Protein AF-A0A436BYZ2-F1 (afdb_monomer)

Foldseek 3Di:
DDDDDDFDLPCLLVVLVVVCVVVVNDPVRSVVCSVVSSVVVRVVVVVVVVVVVVVVVVPPPDDPPDD

Radius of gyration: 18.73 Å; Cα contacts (8 Å, |Δi|>4): 25; chains: 1; bounding box: 51×21×49 Å

pLDDT: mean 90.08, std 10.72, range [57.91, 97.56]

Mean predicted aligned error: 6.87 Å

Secondary structure (DSSP, 8-state):
---------TTHHHHHHHHHHHTT--HHHHHTTHHHHHHHHHHHHHHHHHHHHHHHHTTSPPPP---

Solvent-accessible surface area (backbone atoms only — not comparable to full-atom values): 4141 Å² total; per-residue (Å²): 140,77,94,81,82,90,78,87,58,79,65,22,62,59,53,24,50,50,52,39,50,76,70,69,46,49,73,75,58,36,74,77,41,39,67,65,40,17,51,49,46,44,51,48,56,52,51,53,49,54,51,52,54,55,53,57,66,68,67,57,74,78,74,79,78,83,126

Structure (mmCIF, N/CA/C/O backbone):
data_AF-A0A436BYZ2-F1
#
_entry.id   AF-A0A436BYZ2-F1
#
loop_
_atom_site.group_PDB
_atom_site.id
_atom_site.type_symbol
_atom_site.label_atom_id
_atom_site.label_alt_id
_atom_site.label_comp_id
_atom_site.label_asym_id
_atom_site.label_entity_id
_atom_site.label_seq_id
_atom_site.pdbx_PDB_ins_code
_atom_site.Cartn_x
_atom_site.Cartn_y
_atom_site.Cartn_z
_atom_site.occupancy
_atom_site.B_iso_or_equiv
_atom_site.auth_seq_id
_atom_site.auth_comp_id
_atom_site.auth_asym_id
_atom_site.auth_atom_id
_atom_site.pdbx_PDB_model_num
ATOM 1 N N . ASP A 1 1 ? -1.199 13.604 -24.240 1.00 86.25 1 ASP A N 1
ATOM 2 C CA . ASP A 1 1 ? -1.175 12.209 -23.778 1.00 86.25 1 ASP A CA 1
ATOM 3 C C . ASP A 1 1 ? -0.196 12.035 -22.648 1.00 86.25 1 ASP A C 1
ATOM 5 O O . ASP A 1 1 ? 0.875 12.631 -22.691 1.00 86.25 1 ASP A O 1
ATOM 9 N N . LEU A 1 2 ? -0.584 11.251 -21.645 1.00 92.50 2 LEU A N 1
ATOM 10 C CA . LEU A 1 2 ? 0.298 10.841 -20.559 1.00 92.50 2 LEU A CA 1
ATOM 11 C C . LEU A 1 2 ? 0.610 9.348 -20.740 1.00 92.50 2 LEU A C 1
ATOM 13 O O . LEU A 1 2 ? -0.323 8.580 -20.988 1.00 92.50 2 LEU A O 1
ATOM 17 N N . PRO A 1 3 ? 1.879 8.918 -20.642 1.00 91.12 3 PRO A N 1
ATOM 18 C CA . PRO A 1 3 ? 2.203 7.499 -20.702 1.00 91.12 3 PRO A CA 1
ATOM 19 C C . PRO A 1 3 ? 1.534 6.756 -19.540 1.00 91.12 3 PRO A C 1
ATOM 21 O O . PRO A 1 3 ? 1.555 7.222 -18.401 1.00 91.12 3 PRO A O 1
ATOM 24 N N . PHE A 1 4 ? 0.960 5.591 -19.832 1.00 92.25 4 PHE A N 1
ATOM 25 C CA . PHE A 1 4 ? 0.372 4.701 -18.837 1.00 92.25 4 PHE A CA 1
ATOM 26 C C . PHE A 1 4 ? 0.895 3.279 -19.026 1.00 92.25 4 PHE A C 1
ATOM 28 O O . PHE A 1 4 ? 1.295 2.879 -20.119 1.00 92.25 4 PHE A O 1
ATOM 35 N N . VAL A 1 5 ? 0.889 2.519 -17.937 1.00 91.06 5 VAL A N 1
ATOM 36 C CA . VAL A 1 5 ? 1.265 1.105 -17.910 1.00 91.06 5 VAL A CA 1
ATOM 37 C C . VAL A 1 5 ? 0.203 0.329 -17.148 1.00 91.06 5 VAL A C 1
ATOM 39 O O . VAL A 1 5 ? -0.453 0.873 -16.260 1.00 91.06 5 VAL A O 1
ATOM 42 N N . LEU A 1 6 ? 0.030 -0.943 -17.496 1.00 93.62 6 LEU A N 1
ATOM 43 C CA . LEU A 1 6 ? -0.822 -1.853 -16.740 1.00 93.62 6 LEU A CA 1
ATOM 44 C C . LEU A 1 6 ? 0.008 -2.539 -15.657 1.00 93.62 6 LEU A C 1
ATOM 46 O O . LEU A 1 6 ? 1.144 -2.947 -15.901 1.00 93.62 6 LEU A O 1
ATOM 50 N N . TRP A 1 7 ? -0.575 -2.666 -14.471 1.00 94.38 7 TRP A N 1
ATOM 51 C CA . TRP A 1 7 ? 0.049 -3.283 -13.308 1.00 94.38 7 TRP A CA 1
ATOM 52 C C . TRP A 1 7 ? -0.927 -4.254 -12.641 1.00 94.38 7 TRP A C 1
ATOM 54 O O . TRP A 1 7 ? -2.127 -3.988 -12.604 1.00 94.38 7 TRP A O 1
ATOM 64 N N . ASP A 1 8 ? -0.423 -5.372 -12.118 1.00 94.25 8 ASP A N 1
ATOM 65 C CA . ASP A 1 8 ? -1.226 -6.317 -11.338 1.00 94.25 8 ASP A CA 1
ATOM 66 C C . ASP A 1 8 ? -1.281 -5.866 -9.870 1.00 94.25 8 ASP A 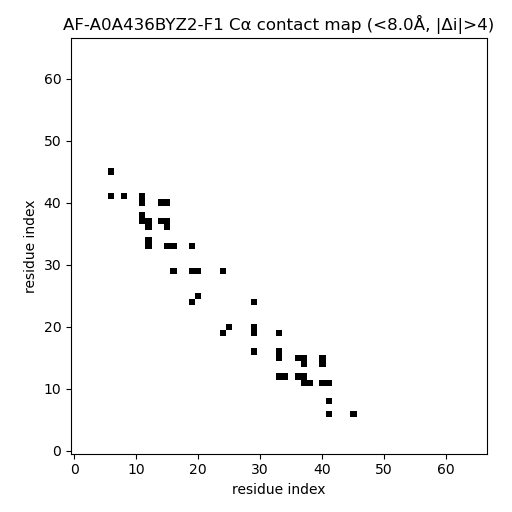C 1
ATOM 68 O O . ASP A 1 8 ? -0.277 -5.877 -9.160 1.00 94.25 8 ASP A O 1
ATOM 72 N N . GLU A 1 9 ? -2.460 -5.442 -9.415 1.00 92.00 9 GLU A N 1
ATOM 73 C CA . GLU A 1 9 ? -2.682 -4.911 -8.064 1.00 92.00 9 GLU A CA 1
ATOM 74 C C . GLU A 1 9 ? -2.990 -5.975 -6.999 1.00 92.00 9 GLU A C 1
ATOM 76 O O . GLU A 1 9 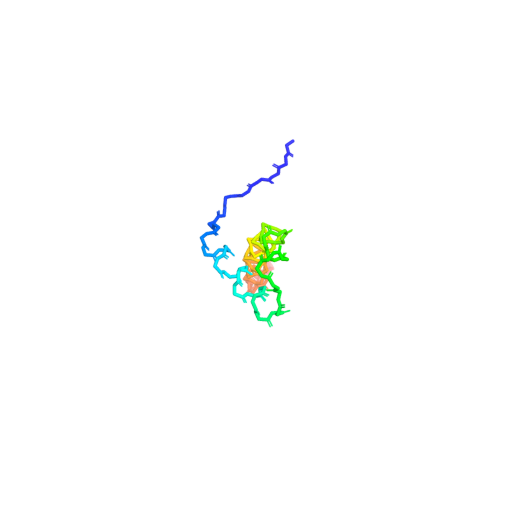? -3.277 -5.633 -5.844 1.00 92.00 9 GLU A O 1
ATOM 81 N N . ARG A 1 10 ? -2.987 -7.264 -7.362 1.00 94.25 10 ARG A N 1
ATOM 82 C CA . ARG A 1 10 ? -3.377 -8.351 -6.453 1.00 94.25 10 ARG A CA 1
ATOM 83 C C . ARG A 1 10 ? -2.624 -8.290 -5.123 1.00 94.25 10 ARG A C 1
ATOM 85 O O . ARG A 1 10 ? -1.456 -7.928 -5.047 1.00 94.25 10 ARG A O 1
ATOM 92 N N . LEU A 1 11 ? -3.318 -8.702 -4.060 1.00 93.19 11 LEU A N 1
ATOM 93 C CA . LEU A 1 11 ? -2.840 -8.733 -2.669 1.00 93.19 11 LEU A CA 1
ATOM 94 C C . LEU A 1 11 ? -2.559 -7.363 -2.020 1.00 93.19 11 LEU A C 1
ATOM 96 O O . LEU A 1 11 ? -2.328 -7.335 -0.811 1.00 93.19 11 LEU A O 1
ATOM 100 N N . SER A 1 12 ? -2.658 -6.239 -2.740 1.00 94.44 12 SER A N 1
ATOM 101 C CA . SER A 1 12 ? -2.455 -4.886 -2.187 1.00 94.44 12 SER A CA 1
ATOM 102 C C . SER A 1 12 ? -3.352 -4.586 -0.979 1.00 94.44 12 SER A C 1
ATOM 104 O O . SER A 1 12 ? -2.871 -4.087 0.037 1.00 94.44 12 SER A O 1
ATOM 106 N N . THR A 1 13 ? -4.630 -4.975 -1.021 1.00 95.06 13 THR A N 1
ATOM 107 C CA . THR A 1 13 ? -5.563 -4.827 0.111 1.00 95.06 13 THR A CA 1
ATOM 108 C C . THR A 1 13 ? -5.155 -5.670 1.320 1.00 95.06 13 THR A C 1
ATOM 110 O O . THR A 1 13 ? -5.275 -5.221 2.458 1.00 95.06 13 THR A O 1
ATOM 113 N N . VAL A 1 14 ? -4.652 -6.889 1.093 1.00 96.50 14 VAL A N 1
ATOM 114 C CA . VAL A 1 14 ? -4.209 -7.785 2.175 1.00 96.50 14 VAL A CA 1
ATOM 115 C C . VAL A 1 14 ? -2.943 -7.236 2.831 1.00 96.50 14 VAL A C 1
ATOM 117 O O . VAL A 1 14 ? -2.843 -7.246 4.056 1.00 96.50 14 VAL A O 1
ATOM 120 N N . ALA A 1 15 ? -1.999 -6.728 2.036 1.00 95.88 15 ALA A N 1
ATOM 121 C CA . ALA A 1 15 ? -0.798 -6.069 2.539 1.00 95.88 15 ALA A CA 1
ATOM 122 C C . ALA A 1 15 ? -1.151 -4.803 3.338 1.00 95.88 15 ALA A C 1
ATOM 124 O O . ALA A 1 15 ? -0.715 -4.658 4.477 1.00 95.88 15 ALA A O 1
ATOM 125 N N . ALA A 1 16 ? -2.030 -3.953 2.797 1.00 96.94 16 ALA A N 1
ATOM 126 C CA . ALA A 1 16 ? -2.516 -2.747 3.462 1.00 96.94 16 ALA A CA 1
ATOM 127 C C . ALA A 1 16 ? -3.182 -3.037 4.814 1.00 96.94 16 ALA A C 1
ATOM 129 O O . ALA A 1 16 ? -2.845 -2.403 5.814 1.00 96.94 16 ALA A O 1
ATOM 130 N N . GLU A 1 17 ? -4.097 -4.010 4.875 1.00 96.50 17 GLU A N 1
ATOM 131 C CA . GLU A 1 17 ? -4.774 -4.375 6.126 1.00 96.50 17 GLU A CA 1
ATOM 132 C C . GLU A 1 17 ? -3.778 -4.914 7.164 1.00 96.50 17 GLU A C 1
ATOM 134 O O . GLU A 1 17 ? -3.857 -4.527 8.330 1.00 96.50 17 GLU A O 1
ATOM 139 N N . ARG A 1 18 ? -2.810 -5.752 6.757 1.00 97.06 18 ARG A N 1
ATOM 140 C CA . ARG A 1 18 ? -1.769 -6.282 7.661 1.00 97.06 18 ARG A CA 1
ATOM 141 C C . ARG A 1 18 ? -0.894 -5.168 8.223 1.00 97.06 18 ARG A C 1
ATOM 143 O O . ARG A 1 18 ? -0.772 -5.077 9.439 1.00 97.06 18 ARG A O 1
ATOM 150 N N . THR A 1 19 ? -0.386 -4.274 7.379 1.00 96.88 19 THR A N 1
ATOM 151 C CA . THR A 1 19 ? 0.428 -3.134 7.823 1.00 96.88 19 THR A CA 1
ATOM 152 C C . THR A 1 19 ? -0.343 -2.220 8.769 1.00 96.88 19 THR A C 1
ATOM 154 O O . THR A 1 19 ? 0.173 -1.818 9.805 1.00 96.88 19 THR A O 1
ATOM 157 N N . LEU A 1 20 ? -1.609 -1.917 8.477 1.00 96.88 20 LEU A N 1
ATOM 158 C CA . LEU A 1 20 ? -2.415 -1.080 9.365 1.00 96.88 20 LEU A CA 1
ATOM 159 C C . LEU A 1 20 ? -2.719 -1.769 10.708 1.00 96.88 20 LEU A C 1
ATOM 161 O O . LEU A 1 20 ? -2.815 -1.090 11.731 1.00 96.88 20 LEU A O 1
ATOM 165 N N . ILE A 1 21 ? -2.872 -3.097 10.728 1.00 97.31 21 ILE A N 1
ATOM 166 C CA . ILE A 1 21 ? -2.970 -3.873 11.973 1.00 97.31 21 ILE A CA 1
ATOM 167 C C . ILE A 1 21 ? -1.655 -3.801 12.757 1.00 97.31 21 ILE A C 1
ATOM 169 O O . ILE A 1 21 ? -1.699 -3.537 13.952 1.00 97.31 21 ILE A O 1
ATOM 173 N N . GLU A 1 22 ? -0.512 -3.990 12.097 1.00 97.56 22 GLU A N 1
ATOM 174 C CA . GLU A 1 22 ? 0.828 -3.912 12.705 1.00 97.56 22 GLU A CA 1
ATOM 175 C C . GLU A 1 22 ? 1.132 -2.524 13.289 1.00 97.56 22 GLU A C 1
ATOM 177 O O . GLU A 1 22 ? 1.875 -2.407 14.257 1.00 97.56 22 GLU A O 1
ATOM 182 N N . MET A 1 23 ? 0.520 -1.471 12.741 1.00 97.12 23 MET A N 1
ATOM 183 C CA . MET A 1 23 ? 0.597 -0.101 13.260 1.00 97.12 23 MET A CA 1
ATOM 184 C C . MET A 1 23 ? -0.431 0.201 14.373 1.00 97.12 23 MET A C 1
ATOM 186 O O . MET A 1 23 ? -0.628 1.368 14.716 1.00 97.12 23 MET A O 1
ATOM 190 N N . ASP A 1 24 ? -1.130 -0.807 14.905 1.00 96.75 24 ASP A N 1
ATOM 191 C CA . ASP A 1 24 ? -2.164 -0.687 15.948 1.00 96.75 24 ASP A CA 1
ATOM 192 C C . ASP A 1 24 ? -3.362 0.208 15.570 1.00 96.75 24 ASP A C 1
ATOM 194 O O . ASP A 1 24 ? -4.022 0.840 16.409 1.00 96.75 24 ASP A O 1
ATOM 198 N N . PHE A 1 25 ? -3.722 0.264 14.284 1.00 97.12 25 PHE A N 1
ATOM 199 C CA . PHE A 1 25 ? -4.914 1.006 13.881 1.00 97.12 25 PHE A CA 1
ATOM 200 C C . PHE A 1 25 ? -6.162 0.220 14.272 1.00 97.12 25 PHE A C 1
ATOM 202 O O . PHE A 1 25 ? -6.369 -0.919 13.854 1.00 97.12 25 PHE A O 1
ATOM 209 N N . SER A 1 26 ? -7.070 0.861 15.010 1.00 97.00 26 SER A N 1
ATOM 210 C CA . SER A 1 26 ? -8.392 0.290 15.275 1.00 97.00 26 SER A CA 1
ATOM 211 C C . SER A 1 26 ? -9.167 0.064 13.971 1.00 97.00 26 SER A C 1
ATOM 213 O O . SER A 1 26 ? -8.993 0.809 13.006 1.00 97.00 26 SER A O 1
ATOM 215 N N . ARG A 1 27 ? -10.089 -0.911 13.944 1.00 95.06 27 ARG A N 1
ATOM 216 C CA . ARG A 1 27 ? -10.912 -1.225 12.751 1.00 95.06 27 ARG A CA 1
ATOM 217 C C . ARG A 1 27 ? -11.535 0.019 12.103 1.00 95.06 27 ARG A C 1
ATOM 219 O O . ARG A 1 27 ? -11.515 0.158 10.887 1.00 95.06 27 ARG A O 1
ATOM 226 N N . ARG A 1 28 ? -12.031 0.954 12.923 1.00 95.75 28 ARG A N 1
ATOM 227 C CA . ARG A 1 28 ? -12.619 2.220 12.455 1.00 95.75 28 ARG A CA 1
ATOM 228 C C . ARG A 1 28 ? -11.594 3.118 11.759 1.00 95.75 28 ARG A C 1
ATOM 230 O O . ARG A 1 28 ? -11.908 3.707 10.734 1.00 95.75 28 ARG A O 1
ATOM 237 N N . LYS A 1 29 ? -10.378 3.224 12.307 1.00 94.25 29 LYS A N 1
ATOM 238 C CA . LYS A 1 29 ? -9.289 3.997 11.690 1.00 94.25 29 LYS A CA 1
ATOM 239 C C . LYS A 1 29 ? -8.800 3.340 10.397 1.00 94.25 29 LYS A C 1
ATOM 241 O O . LYS A 1 29 ? -8.512 4.059 9.447 1.00 94.25 29 LYS A O 1
ATOM 246 N N . ARG A 1 30 ? -8.755 2.003 10.339 1.00 95.94 30 ARG A N 1
ATOM 247 C CA . ARG A 1 30 ? -8.356 1.263 9.128 1.00 95.94 30 ARG A CA 1
ATOM 248 C C . ARG A 1 30 ? -9.317 1.472 7.970 1.00 95.94 30 ARG A C 1
ATOM 250 O O . ARG A 1 30 ? -8.860 1.777 6.877 1.00 95.94 30 ARG A O 1
ATOM 257 N N . ALA A 1 31 ? -10.625 1.435 8.224 1.00 93.81 31 ALA A N 1
ATOM 258 C CA . ALA A 1 31 ? -11.633 1.690 7.194 1.00 93.81 31 ALA A CA 1
ATOM 259 C C . ALA A 1 31 ? -11.442 3.047 6.485 1.00 93.81 31 ALA A C 1
ATOM 261 O O . ALA A 1 31 ? -11.721 3.161 5.301 1.00 93.81 31 ALA A O 1
ATOM 262 N N . GLY A 1 32 ? -10.918 4.062 7.183 1.00 94.75 32 GLY A N 1
ATOM 263 C CA . GLY A 1 32 ? -10.629 5.374 6.595 1.00 94.75 32 GLY A CA 1
ATOM 264 C C . GLY A 1 32 ? -9.262 5.507 5.911 1.00 94.75 32 GLY A C 1
ATOM 265 O O . GLY A 1 32 ? 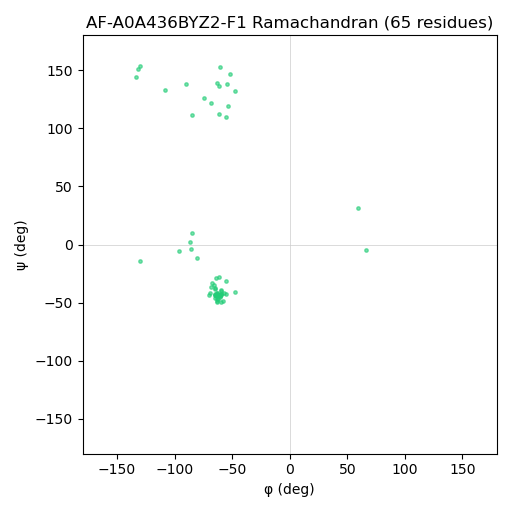-8.955 6.582 5.400 1.00 94.75 32 GLY A O 1
ATOM 266 N N . LYS A 1 33 ? -8.403 4.481 5.956 1.00 95.50 33 LYS A N 1
ATOM 267 C CA . LYS A 1 33 ? -7.011 4.539 5.463 1.00 95.50 33 LYS A CA 1
ATOM 268 C C . LYS A 1 33 ? -6.622 3.401 4.523 1.00 95.50 33 LYS A C 1
ATOM 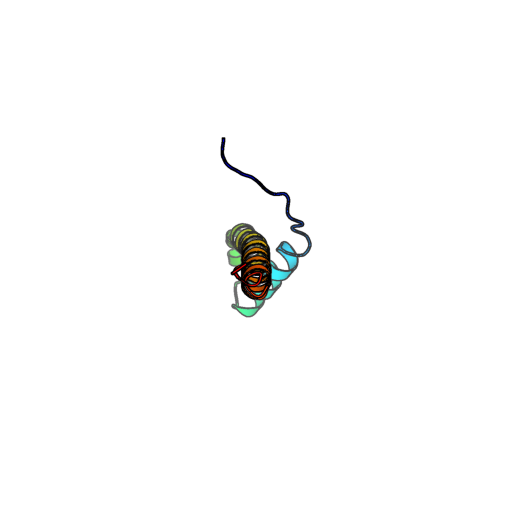270 O O . LYS A 1 33 ? -5.599 3.521 3.848 1.00 95.50 33 LYS A O 1
ATOM 275 N N . ILE A 1 34 ? -7.421 2.340 4.453 1.00 95.94 34 ILE A N 1
ATOM 276 C CA . ILE A 1 34 ? -7.097 1.126 3.703 1.00 95.94 34 ILE A CA 1
ATOM 277 C C . ILE A 1 34 ? -6.873 1.387 2.211 1.00 95.94 34 ILE A C 1
ATOM 279 O O . ILE A 1 34 ? -5.864 0.932 1.685 1.00 95.94 34 ILE A O 1
ATOM 283 N N . ASP A 1 35 ? -7.706 2.206 1.566 1.00 96.44 35 ASP A N 1
ATOM 284 C CA . ASP A 1 35 ? -7.574 2.500 0.131 1.00 96.44 35 ASP A CA 1
ATOM 285 C C . ASP A 1 35 ? -6.270 3.239 -0.181 1.00 96.44 35 ASP A C 1
ATOM 287 O O . ASP A 1 35 ? -5.534 2.874 -1.094 1.00 96.44 35 ASP A O 1
ATOM 291 N N . SER A 1 36 ? -5.926 4.246 0.631 1.00 96.19 36 SER A N 1
ATOM 292 C CA . SER A 1 36 ? -4.669 4.984 0.468 1.00 96.19 36 SER A CA 1
ATOM 293 C C . SER A 1 36 ? -3.439 4.112 0.725 1.00 96.19 36 SER A C 1
ATOM 295 O O . SER A 1 36 ? -2.422 4.267 0.053 1.00 96.19 36 SER A O 1
ATOM 297 N N . ALA A 1 37 ? -3.534 3.173 1.671 1.00 96.50 37 ALA A N 1
ATOM 298 C CA . ALA A 1 37 ? -2.464 2.226 1.948 1.00 96.50 37 ALA A CA 1
ATOM 299 C C . ALA A 1 37 ? -2.316 1.214 0.799 1.00 96.50 37 ALA A C 1
ATOM 301 O O . ALA A 1 37 ? -1.201 0.971 0.348 1.00 96.50 37 ALA A O 1
ATOM 302 N N . ALA A 1 38 ? -3.420 0.686 0.264 1.00 97.25 38 ALA A N 1
ATOM 303 C CA . ALA A 1 38 ? -3.404 -0.205 -0.893 1.00 97.25 38 ALA A CA 1
ATOM 304 C C . ALA A 1 38 ? -2.825 0.490 -2.138 1.00 97.25 38 ALA A C 1
ATOM 306 O O . ALA A 1 38 ? -1.960 -0.076 -2.805 1.00 97.25 38 ALA A O 1
ATOM 307 N N . ALA A 1 39 ? -3.209 1.745 -2.398 1.00 96.06 39 ALA A N 1
ATOM 308 C CA . ALA A 1 39 ? -2.642 2.550 -3.481 1.00 96.06 39 ALA A CA 1
ATOM 309 C C . ALA A 1 39 ? -1.125 2.749 -3.326 1.00 96.06 39 ALA A C 1
ATOM 311 O O . ALA A 1 39 ? -0.385 2.658 -4.307 1.00 96.06 39 ALA A O 1
ATOM 312 N N . ALA A 1 40 ? -0.645 2.965 -2.096 1.00 96.19 40 ALA A N 1
ATOM 313 C CA . ALA A 1 40 ? 0.786 3.040 -1.823 1.00 96.19 40 ALA A CA 1
ATOM 314 C C . ALA A 1 40 ? 1.495 1.711 -2.131 1.00 96.19 40 ALA A C 1
ATOM 316 O O . ALA A 1 40 ? 2.553 1.735 -2.750 1.00 96.19 40 ALA A O 1
ATOM 317 N N . PHE A 1 41 ? 0.906 0.562 -1.781 1.00 96.00 41 PHE A N 1
ATOM 318 C CA . PHE A 1 41 ? 1.460 -0.755 -2.123 1.00 96.00 41 PHE A CA 1
ATOM 319 C C . PHE A 1 41 ? 1.542 -0.994 -3.635 1.00 96.00 41 PHE A C 1
ATOM 321 O O . PHE A 1 41 ? 2.566 -1.475 -4.118 1.00 96.00 41 PHE A O 1
ATOM 328 N N . ILE 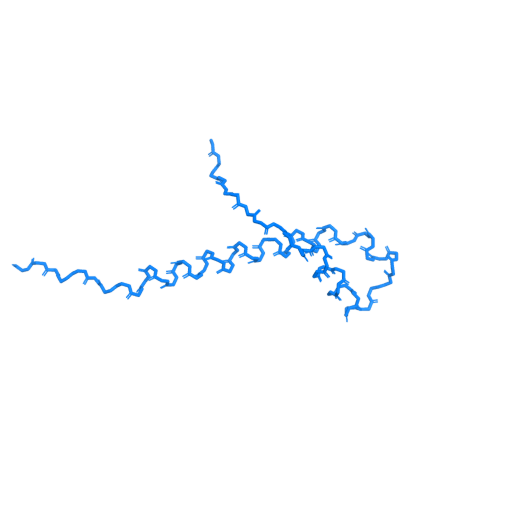A 1 42 ? 0.500 -0.627 -4.389 1.00 95.69 42 ILE A N 1
ATOM 329 C CA . ILE A 1 42 ? 0.501 -0.718 -5.858 1.00 95.69 42 ILE A CA 1
ATOM 330 C C . ILE A 1 42 ? 1.635 0.136 -6.434 1.00 95.69 42 ILE A C 1
ATOM 332 O O . ILE A 1 42 ? 2.437 -0.349 -7.232 1.00 95.69 42 ILE A O 1
ATOM 336 N N . LEU A 1 43 ? 1.733 1.395 -5.995 1.00 94.94 43 LEU A N 1
ATOM 337 C CA . LEU A 1 43 ? 2.759 2.318 -6.469 1.00 94.94 43 LEU A CA 1
ATOM 338 C C . LEU A 1 43 ? 4.170 1.836 -6.119 1.00 94.94 43 LEU A C 1
ATOM 340 O O . LEU A 1 43 ? 5.049 1.899 -6.973 1.00 94.94 43 LEU A O 1
ATOM 344 N N . GLN A 1 44 ? 4.391 1.338 -4.900 1.00 95.06 44 GLN A N 1
ATOM 345 C CA . GLN A 1 44 ? 5.698 0.809 -4.505 1.00 95.06 44 GLN A CA 1
ATOM 346 C C . GLN A 1 44 ? 6.111 -0.373 -5.381 1.00 95.06 44 GLN A C 1
ATOM 348 O O . GLN A 1 44 ? 7.217 -0.361 -5.909 1.00 95.06 44 GLN A O 1
ATOM 353 N N . GLY A 1 45 ? 5.204 -1.315 -5.665 1.00 93.81 45 GLY A N 1
ATOM 354 C CA . GLY A 1 45 ?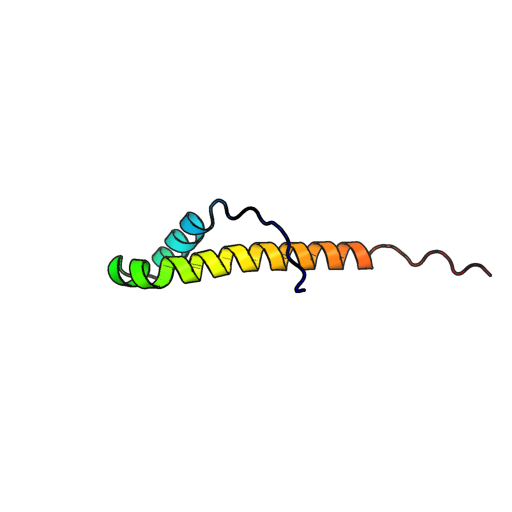 5.502 -2.420 -6.581 1.00 93.81 45 GLY A CA 1
ATOM 355 C C . GLY A 1 45 ? 5.941 -1.946 -7.974 1.00 93.81 45 GLY A C 1
ATOM 356 O O . GLY A 1 45 ? 6.911 -2.466 -8.533 1.00 93.81 45 GLY A O 1
ATOM 357 N N . VAL A 1 46 ? 5.274 -0.921 -8.519 1.00 94.88 46 VAL A N 1
ATOM 358 C CA . VAL A 1 46 ? 5.662 -0.303 -9.799 1.00 94.88 46 VAL A CA 1
ATOM 359 C C . VAL A 1 46 ? 7.047 0.340 -9.701 1.00 94.88 46 VAL A C 1
ATOM 361 O O . VAL A 1 46 ? 7.888 0.115 -10.572 1.00 94.88 46 VAL A O 1
ATOM 364 N N . LEU A 1 47 ? 7.298 1.136 -8.660 1.00 95.00 47 LEU A N 1
ATOM 365 C CA . LEU A 1 47 ? 8.567 1.844 -8.475 1.00 95.00 47 LEU A CA 1
ATOM 366 C C . LEU A 1 47 ? 9.740 0.872 -8.311 1.00 95.00 47 LEU A C 1
ATOM 368 O O . LEU A 1 47 ? 10.762 1.048 -8.976 1.00 95.00 47 LEU A O 1
ATOM 372 N N . ASP A 1 48 ? 9.564 -0.190 -7.526 1.00 94.81 48 ASP A N 1
ATOM 373 C CA . ASP A 1 48 ? 10.556 -1.252 -7.344 1.00 94.81 48 ASP A CA 1
ATOM 374 C C . ASP A 1 4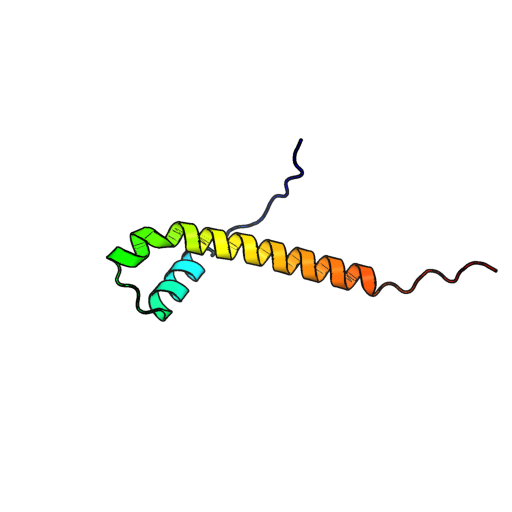8 ? 10.883 -1.930 -8.681 1.00 94.81 48 ASP A C 1
ATOM 376 O O . ASP A 1 48 ? 12.051 -2.150 -9.028 1.00 94.81 48 ASP A O 1
ATOM 380 N N . ARG A 1 49 ? 9.858 -2.206 -9.501 1.00 93.75 49 ARG A N 1
ATOM 381 C CA . ARG A 1 49 ? 10.063 -2.762 -10.842 1.00 93.75 49 ARG A CA 1
ATOM 382 C C . ARG A 1 49 ? 10.832 -1.802 -11.739 1.00 93.75 49 ARG A C 1
ATOM 384 O O . ARG A 1 49 ? 11.782 -2.241 -12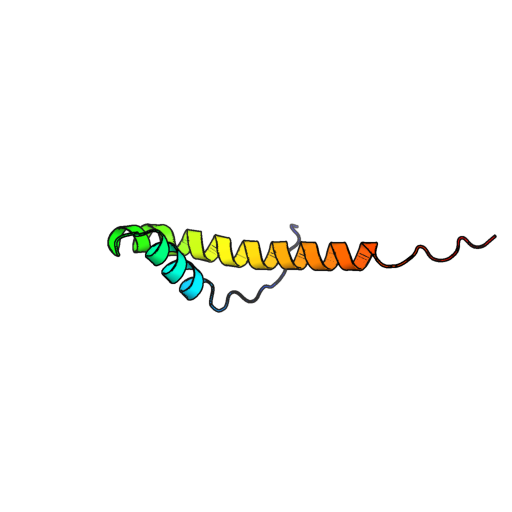.388 1.00 93.75 49 ARG A O 1
ATOM 391 N N . LEU A 1 50 ? 10.461 -0.525 -11.779 1.00 93.62 50 LEU A N 1
ATOM 392 C CA . LEU A 1 50 ? 11.172 0.481 -12.574 1.00 93.62 50 LEU A CA 1
ATOM 393 C C . LEU A 1 50 ? 12.635 0.604 -12.133 1.00 93.62 50 LEU A C 1
ATOM 395 O O . LEU A 1 50 ? 13.527 0.691 -12.978 1.00 93.62 50 LEU A O 1
ATOM 399 N N . GLN A 1 51 ? 12.896 0.536 -10.827 1.00 95.56 51 GLN A N 1
ATOM 400 C CA . GLN A 1 51 ? 14.248 0.564 -10.284 1.00 95.56 51 GLN A CA 1
ATOM 401 C C . GLN A 1 51 ? 15.058 -0.670 -10.706 1.00 95.56 51 GLN A C 1
ATOM 403 O O . GLN A 1 51 ? 16.202 -0.515 -11.138 1.00 95.56 51 GLN A O 1
ATOM 408 N N . SER A 1 52 ? 14.470 -1.873 -10.653 1.00 94.62 52 SER A N 1
ATOM 409 C CA . SER A 1 52 ? 15.132 -3.099 -11.125 1.00 94.62 52 SER A CA 1
ATOM 410 C C . SER A 1 52 ? 15.481 -3.045 -12.617 1.00 94.62 52 SER A C 1
ATOM 412 O O . SER A 1 52 ? 16.614 -3.341 -12.989 1.00 94.62 52 SER A O 1
ATOM 414 N N . LEU A 1 53 ? 14.552 -2.584 -13.463 1.00 92.06 53 LEU A N 1
ATOM 415 C CA . LEU A 1 53 ? 14.768 -2.447 -14.906 1.00 92.06 53 LEU A CA 1
ATOM 416 C C . LEU A 1 53 ? 15.879 -1.439 -15.217 1.00 92.06 53 LEU A C 1
ATOM 418 O O . LEU A 1 53 ? 16.742 -1.700 -16.054 1.00 92.06 53 LEU A O 1
ATOM 422 N N . HIS A 1 54 ? 15.891 -0.308 -14.509 1.00 91.31 54 HIS A N 1
ATOM 423 C CA . HIS A 1 54 ? 16.933 0.703 -14.653 1.00 91.31 54 HIS A CA 1
ATOM 424 C C . HIS A 1 54 ? 18.309 0.178 -14.211 1.00 91.31 54 HIS A C 1
ATOM 426 O O . HIS A 1 54 ? 19.316 0.487 -14.843 1.00 91.31 54 HIS A O 1
ATOM 432 N N . ALA A 1 55 ? 18.374 -0.634 -13.152 1.00 87.94 55 ALA A N 1
ATOM 433 C CA . ALA A 1 55 ? 19.621 -1.268 -12.732 1.00 87.94 55 ALA A CA 1
ATOM 434 C C . ALA A 1 55 ? 20.142 -2.267 -13.781 1.00 87.94 55 ALA A C 1
ATOM 436 O O . ALA A 1 55 ? 21.329 -2.233 -14.105 1.00 87.94 55 ALA A O 1
ATOM 437 N N . SER A 1 56 ? 19.268 -3.098 -14.358 1.00 83.31 56 SER A N 1
ATOM 438 C CA . SER A 1 56 ? 19.642 -4.039 -15.423 1.00 83.31 56 SER A CA 1
ATOM 439 C C . SER A 1 56 ? 20.203 -3.326 -16.655 1.00 83.31 56 SER A C 1
ATOM 441 O O . SER A 1 56 ? 21.244 -3.734 -17.158 1.00 83.31 56 SER A O 1
ATOM 443 N N . ALA A 1 57 ? 19.588 -2.217 -17.078 1.00 80.25 57 ALA A N 1
ATOM 444 C CA . ALA A 1 57 ? 20.049 -1.430 -18.226 1.00 80.25 57 ALA A CA 1
ATOM 445 C C . ALA A 1 57 ? 21.441 -0.799 -18.032 1.00 80.25 57 ALA A C 1
ATOM 447 O O . ALA A 1 57 ? 22.168 -0.608 -18.997 1.00 80.25 57 ALA A O 1
ATOM 448 N N . ARG A 1 58 ? 21.844 -0.491 -16.792 1.00 77.38 58 ARG A N 1
ATOM 449 C CA . ARG A 1 58 ? 23.185 0.053 -16.495 1.00 77.38 58 ARG A CA 1
ATOM 450 C C . ARG A 1 58 ? 24.286 -1.003 -16.423 1.00 77.38 58 ARG A C 1
ATOM 452 O O . ARG A 1 58 ? 25.450 -0.643 -16.301 1.00 77.38 58 ARG A O 1
ATOM 459 N N . THR A 1 59 ? 23.921 -2.283 -16.400 1.00 69.19 59 THR A N 1
ATOM 460 C CA . THR A 1 59 ? 24.877 -3.389 -16.236 1.00 69.19 59 THR A CA 1
ATOM 461 C C . THR A 1 59 ? 25.297 -3.983 -17.587 1.00 69.19 59 THR A C 1
ATOM 463 O O . THR A 1 59 ? 26.200 -4.815 -17.627 1.00 69.19 59 THR A O 1
ATOM 466 N N . GLU A 1 60 ? 24.693 -3.548 -18.699 1.00 63.25 60 GLU A N 1
ATOM 467 C CA . GLU A 1 60 ? 25.251 -3.806 -20.028 1.00 63.25 60 GLU A CA 1
ATOM 468 C C . GLU A 1 60 ? 26.550 -2.998 -20.189 1.00 63.25 60 GLU A C 1
ATOM 470 O O . GLU A 1 60 ? 26.526 -1.776 -20.021 1.00 63.25 60 GLU A O 1
ATOM 475 N N . PRO A 1 61 ? 27.699 -3.646 -20.461 1.00 65.94 61 PRO A N 1
ATOM 476 C CA . PRO A 1 61 ? 28.911 -2.917 -20.801 1.00 65.94 61 PRO A CA 1
ATOM 477 C C . PRO A 1 61 ? 28.675 -2.158 -22.108 1.00 65.94 61 PRO A C 1
AT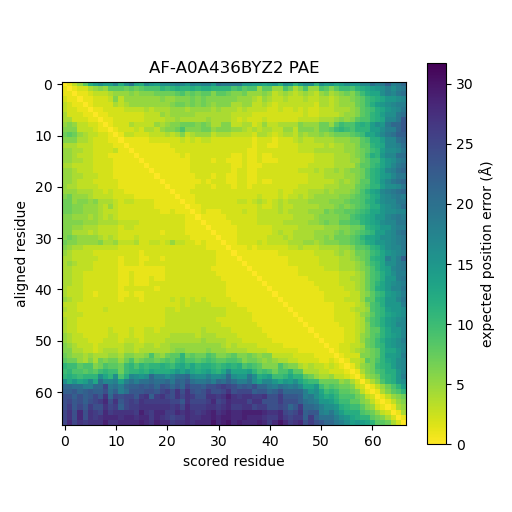OM 479 O O . PRO A 1 61 ? 28.077 -2.710 -23.035 1.00 65.94 61 PRO A O 1
ATOM 482 N N . ASP A 1 62 ? 29.162 -0.915 -22.183 1.00 66.38 62 ASP A N 1
ATOM 483 C CA . ASP A 1 62 ? 29.193 -0.168 -23.442 1.00 66.38 62 ASP A CA 1
ATOM 484 C C . ASP A 1 62 ? 29.766 -1.078 -24.543 1.00 66.38 62 ASP A C 1
ATOM 486 O O . ASP A 1 62 ? 30.803 -1.725 -24.316 1.00 66.38 62 ASP A O 1
ATOM 490 N N . PRO A 1 63 ? 29.123 -1.170 -25.725 1.00 66.00 63 PRO A N 1
ATOM 491 C CA . PRO A 1 63 ? 29.724 -1.879 -26.841 1.00 66.00 63 PRO A CA 1
ATOM 492 C C . PRO A 1 63 ? 31.111 -1.272 -27.084 1.00 66.00 63 PRO A C 1
ATOM 494 O O . PRO A 1 63 ? 31.252 -0.047 -26.997 1.00 66.00 63 PRO A O 1
ATOM 497 N N . PRO A 1 64 ? 32.149 -2.093 -27.343 1.00 65.81 64 PRO A N 1
ATOM 498 C CA . PRO A 1 64 ? 33.494 -1.576 -27.531 1.00 65.81 64 PRO A CA 1
ATOM 499 C C . PRO A 1 64 ? 33.437 -0.500 -28.609 1.00 65.81 64 PRO A C 1
ATOM 501 O O . PRO A 1 64 ? 33.000 -0.767 -29.730 1.00 65.81 64 PRO A O 1
ATOM 504 N N . SER A 1 65 ? 33.818 0.722 -28.228 1.00 63.75 65 SER A N 1
ATOM 505 C CA . SER A 1 65 ? 33.861 1.861 -29.135 1.00 63.75 65 SER A CA 1
ATOM 506 C C . SER A 1 65 ? 34.751 1.455 -30.304 1.00 63.75 65 SER A C 1
ATOM 508 O O . SER A 1 65 ? 35.940 1.192 -30.110 1.00 63.75 65 SER A O 1
ATOM 510 N N . ALA A 1 66 ? 34.140 1.261 -31.474 1.00 63.56 66 ALA A N 1
ATOM 511 C CA . ALA A 1 66 ? 34.834 0.790 -32.658 1.00 63.56 66 ALA A CA 1
ATOM 512 C C . ALA A 1 66 ? 35.905 1.826 -33.019 1.00 63.56 66 ALA A C 1
ATOM 514 O O . ALA A 1 66 ? 35.578 2.968 -33.347 1.00 63.56 66 ALA A O 1
ATOM 515 N N . VAL A 1 67 ? 37.167 1.418 -32.862 1.00 57.91 67 VAL A N 1
ATOM 516 C CA . VAL A 1 67 ? 38.365 2.159 -33.279 1.00 57.91 67 VAL A CA 1
ATOM 517 C C . VAL A 1 67 ? 38.504 2.074 -34.791 1.00 57.91 67 VAL A C 1
ATOM 519 O O . VAL A 1 67 ? 38.308 0.957 -35.324 1.00 57.91 67 VAL A O 1
#

Sequence (67 aa):
DLPFVLWDERLSTVAAERTLIEMDFSRRKRAGKIDSAAAAFILQGVLDRLQSLHASARTEPDPPSAV